Protein AF-X1FUM7-F1 (afdb_monomer_lite)

Foldseek 3Di:
DDDPDDWAFDDDDPVVRDTDTPDDPDDPPDDDDDDDDDDCVPNDDPDDDDDPVCVPPPPDPVVPPD

InterPro domains:
  IPR023370 TrmO-like, N-terminal domain [PS51668] (1-47)
  IPR036413 YaeB-like superfa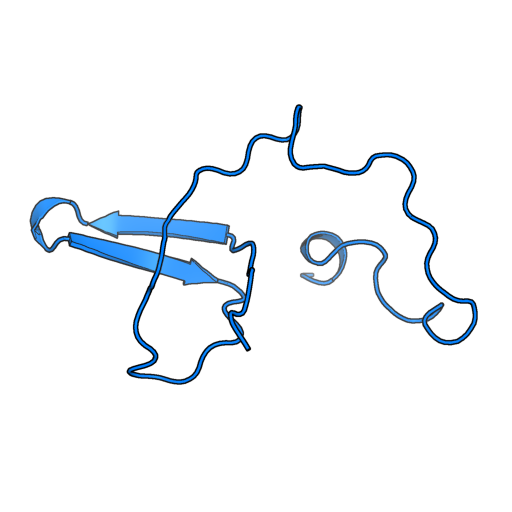mily [SSF118196] (12-62)
  IPR036414 YaeB, N-terminal domain superfamily [G3DSA:2.40.30.70] (4-49)

pLDDT: mean 78.79, std 14.19, range [40.44, 94.94]

Structure (mmCIF, N/CA/C/O backbone):
data_AF-X1FUM7-F1
#
_entry.id   AF-X1FUM7-F1
#
loop_
_atom_site.group_PDB
_atom_site.id
_atom_site.type_symbol
_atom_site.label_atom_id
_atom_site.label_alt_id
_atom_site.label_comp_id
_atom_site.label_asym_id
_atom_site.label_entity_id
_atom_site.label_seq_id
_atom_site.pdbx_PDB_ins_code
_atom_site.Cartn_x
_atom_site.Cartn_y
_atom_site.Cartn_z
_atom_site.occupancy
_atom_site.B_iso_or_equiv
_atom_site.auth_seq_id
_atom_site.auth_comp_id
_atom_site.auth_asym_id
_atom_site.auth_atom_id
_atom_site.pdbx_PDB_model_num
ATOM 1 N N . MET A 1 1 ? 6.791 -10.335 9.791 1.00 41.31 1 MET A N 1
ATOM 2 C CA . MET A 1 1 ? 7.224 -9.406 8.730 1.00 41.31 1 MET A CA 1
ATOM 3 C C . MET A 1 1 ? 6.111 -8.385 8.590 1.00 41.31 1 MET A C 1
ATOM 5 O O . MET A 1 1 ? 4.976 -8.836 8.489 1.00 41.31 1 MET A O 1
ATOM 9 N N . PRO A 1 2 ? 6.366 -7.075 8.724 1.00 52.22 2 PRO A N 1
ATOM 10 C CA . PRO A 1 2 ? 5.349 -6.084 8.397 1.00 52.22 2 PRO A CA 1
ATOM 11 C C . PRO A 1 2 ? 5.104 -6.136 6.883 1.00 52.22 2 PRO A C 1
ATOM 13 O O . PRO A 1 2 ? 6.059 -6.213 6.112 1.00 52.22 2 PRO A O 1
ATOM 16 N N . PHE A 1 3 ? 3.837 -6.198 6.484 1.00 54.88 3 PHE A N 1
ATOM 17 C CA . PHE A 1 3 ? 3.432 -6.088 5.088 1.00 54.88 3 PHE A CA 1
ATOM 18 C C . PHE A 1 3 ? 3.210 -4.605 4.802 1.00 54.88 3 PHE A C 1
ATOM 20 O O . PHE A 1 3 ? 2.370 -3.981 5.449 1.00 54.88 3 PHE A O 1
ATOM 27 N N . ASP A 1 4 ? 3.987 -4.050 3.875 1.00 60.03 4 ASP A N 1
ATOM 28 C CA . ASP A 1 4 ? 3.762 -2.707 3.347 1.00 60.03 4 ASP A CA 1
ATOM 29 C C . ASP A 1 4 ? 2.932 -2.840 2.069 1.00 60.03 4 ASP A C 1
ATOM 31 O O . ASP A 1 4 ? 3.461 -3.062 0.978 1.00 60.03 4 ASP A O 1
ATOM 35 N N . SER A 1 5 ? 1.611 -2.764 2.221 1.00 71.69 5 SER A N 1
ATOM 36 C CA . SER A 1 5 ? 0.656 -2.938 1.125 1.00 71.69 5 SER A CA 1
ATOM 37 C C . SER A 1 5 ? 0.118 -1.579 0.675 1.00 71.69 5 SER A C 1
ATOM 39 O O . SER A 1 5 ? -0.332 -0.776 1.493 1.00 71.69 5 SER A O 1
ATOM 41 N N . VAL A 1 6 ? 0.122 -1.325 -0.635 1.00 80.25 6 VAL A N 1
ATOM 42 C CA . VAL A 1 6 ? -0.602 -0.196 -1.240 1.00 80.25 6 VAL A CA 1
ATOM 43 C C . VAL A 1 6 ? -1.944 -0.717 -1.733 1.00 80.25 6 VAL A C 1
ATOM 45 O O . VAL A 1 6 ? -1.999 -1.693 -2.476 1.00 80.25 6 VAL A O 1
ATOM 48 N N . PHE A 1 7 ? -3.031 -0.079 -1.313 1.00 82.12 7 PHE A N 1
ATOM 49 C CA . PHE A 1 7 ? -4.388 -0.533 -1.603 1.00 82.12 7 PHE A CA 1
ATOM 50 C C . PHE A 1 7 ? -5.271 0.602 -2.110 1.00 82.12 7 PHE A C 1
ATOM 52 O O . PHE A 1 7 ? -5.143 1.761 -1.709 1.00 82.12 7 PHE A O 1
ATOM 59 N N . LEU A 1 8 ? -6.214 0.242 -2.979 1.00 82.75 8 LEU A N 1
ATOM 60 C CA . LEU A 1 8 ? -7.192 1.174 -3.528 1.00 82.75 8 LEU A CA 1
ATOM 61 C C . LEU A 1 8 ? -8.267 1.474 -2.484 1.00 82.75 8 LEU A C 1
ATOM 63 O O . LEU A 1 8 ? -8.868 0.560 -1.915 1.00 82.75 8 LEU A O 1
ATOM 67 N N . LEU A 1 9 ? -8.543 2.757 -2.256 1.00 85.56 9 LEU A N 1
ATOM 68 C CA . LEU A 1 9 ? -9.619 3.198 -1.375 1.00 85.56 9 LEU A CA 1
ATOM 69 C C . LEU A 1 9 ? -10.935 3.271 -2.155 1.00 85.56 9 LEU A C 1
ATOM 71 O O . LEU A 1 9 ? 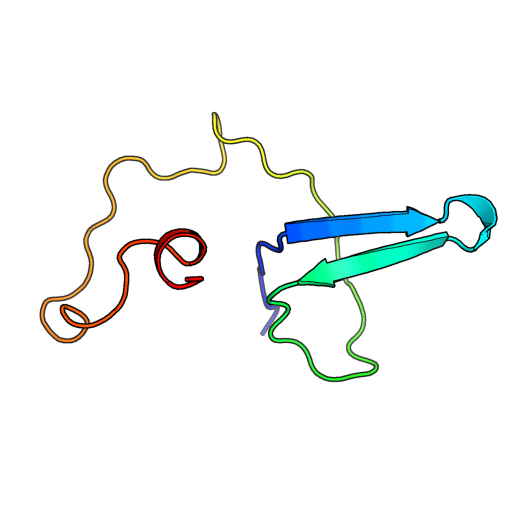-11.093 4.100 -3.046 1.00 85.56 9 LEU A O 1
ATOM 75 N N . TYR A 1 10 ? -11.902 2.427 -1.790 1.00 88.19 10 TYR A N 1
ATOM 76 C CA . TYR A 1 10 ? -13.220 2.409 -2.433 1.00 88.19 10 TYR A CA 1
ATOM 77 C C . TYR A 1 10 ? -14.247 3.268 -1.708 1.00 88.19 10 TYR A C 1
ATOM 79 O O . TYR A 1 10 ? -15.068 3.936 -2.336 1.00 88.19 10 TYR A O 1
ATOM 87 N N . ARG A 1 11 ? -14.276 3.189 -0.374 1.00 90.56 11 ARG A N 1
ATOM 88 C CA . ARG A 1 11 ? -15.273 3.895 0.433 1.00 90.56 11 ARG A CA 1
ATOM 89 C C . ARG A 1 11 ? -14.733 4.217 1.812 1.00 90.56 11 ARG A C 1
ATOM 91 O O . ARG A 1 11 ? -13.999 3.427 2.395 1.00 90.56 11 ARG A O 1
ATOM 98 N N . PHE A 1 12 ? -15.192 5.334 2.352 1.00 92.44 12 PHE A N 1
ATOM 99 C CA . PHE A 1 12 ? -14.919 5.760 3.712 1.00 92.44 12 PHE A CA 1
ATOM 100 C C . PHE A 1 12 ? -16.238 6.033 4.448 1.00 92.44 12 PHE A C 1
ATOM 102 O O . PHE A 1 12 ? -17.121 6.700 3.904 1.00 92.44 12 PHE A O 1
ATOM 109 N N . ASP A 1 13 ? -16.384 5.490 5.656 1.00 93.69 13 ASP A N 1
ATOM 110 C CA . ASP A 1 13 ? -17.445 5.822 6.613 1.00 93.69 13 ASP A CA 1
ATOM 111 C C . ASP A 1 13 ? -16.794 6.408 7.870 1.00 93.69 13 ASP A C 1
ATOM 113 O O . ASP A 1 13 ? -16.343 5.685 8.760 1.00 93.69 13 ASP A O 1
ATOM 117 N N . GLU A 1 14 ? -16.744 7.738 7.924 1.00 93.06 14 GLU A N 1
ATOM 118 C CA . GLU A 1 14 ? -16.104 8.497 9.000 1.00 93.06 14 GLU A CA 1
ATOM 119 C C . GLU A 1 14 ? -16.744 8.240 10.365 1.00 93.06 14 GLU A C 1
ATOM 121 O O . GLU A 1 14 ? -16.052 8.118 11.371 1.00 93.06 14 GLU A O 1
ATOM 126 N N . LYS A 1 15 ? -18.076 8.107 10.406 1.00 94.94 15 LYS A N 1
ATOM 127 C CA . LYS A 1 15 ? -18.814 7.960 11.667 1.00 94.94 15 LYS A CA 1
ATOM 128 C C . LYS A 1 15 ? -18.534 6.621 12.334 1.00 94.94 15 LYS A C 1
ATOM 130 O O . LYS A 1 15 ? -18.573 6.533 13.557 1.00 94.94 15 LYS A O 1
ATOM 135 N N . LYS A 1 16 ? -18.296 5.582 11.533 1.00 94.19 16 LYS A N 1
ATOM 136 C CA . LYS A 1 16 ? -17.950 4.243 12.025 1.00 94.19 16 LYS A CA 1
ATOM 137 C C . LYS A 1 16 ? -16.444 3.996 12.078 1.00 94.19 16 LYS A C 1
ATOM 139 O O . LYS A 1 16 ? -16.041 2.971 12.616 1.00 94.19 16 LYS A O 1
ATOM 144 N N . GLY A 1 17 ? -15.632 4.890 11.511 1.00 90.94 17 GLY A N 1
ATOM 145 C CA . GLY A 1 17 ? -14.190 4.694 11.364 1.00 90.94 17 GLY A CA 1
ATOM 146 C C . GLY A 1 17 ? -13.836 3.529 10.435 1.00 90.94 17 GLY A C 1
ATOM 147 O O . GLY A 1 17 ? -12.855 2.835 10.681 1.00 90.94 17 GLY A O 1
ATOM 148 N N . ILE A 1 18 ? -14.647 3.272 9.398 1.00 92.12 18 ILE A N 1
ATOM 149 C CA . ILE A 1 18 ? -14.464 2.123 8.496 1.00 92.12 18 ILE A CA 1
ATOM 150 C C . ILE A 1 18 ? -13.965 2.597 7.131 1.00 92.12 18 ILE A C 1
ATOM 152 O O . ILE A 1 18 ? -14.611 3.410 6.466 1.00 92.12 18 ILE A O 1
ATOM 156 N N . VAL A 1 19 ? -12.855 2.015 6.676 1.00 91.62 19 VAL A N 1
ATOM 157 C CA . VAL A 1 19 ? -12.324 2.187 5.319 1.00 91.62 19 VAL A CA 1
ATOM 158 C C . VAL A 1 19 ? -12.507 0.886 4.547 1.00 91.62 19 VAL A C 1
ATOM 160 O O . VAL A 1 19 ? -12.058 -0.171 4.985 1.00 91.62 19 VAL A O 1
ATOM 163 N N . LYS A 1 20 ? -13.170 0.946 3.391 1.00 90.56 20 LYS A N 1
ATOM 164 C CA . LYS A 1 20 ? -13.279 -0.188 2.472 1.00 90.56 20 LYS A CA 1
ATOM 165 C C . LYS A 1 20 ? -12.187 -0.071 1.417 1.00 90.56 20 LYS A C 1
ATOM 167 O O . LYS A 1 20 ? -12.197 0.880 0.633 1.00 90.56 20 LYS A O 1
ATOM 172 N N . VAL A 1 21 ? -11.291 -1.050 1.397 1.00 89.44 21 VAL A N 1
ATOM 173 C CA . VAL A 1 21 ? -10.131 -1.102 0.501 1.00 89.44 21 VAL A CA 1
ATOM 174 C C . VAL A 1 21 ? -10.168 -2.340 -0.396 1.00 89.44 21 VAL A C 1
ATOM 176 O O . VAL A 1 21 ? -10.889 -3.296 -0.104 1.00 89.44 21 VAL A O 1
ATOM 179 N N . GLY A 1 22 ? -9.430 -2.304 -1.504 1.00 85.56 22 GLY A N 1
ATOM 180 C CA . GLY A 1 22 ? -9.231 -3.428 -2.422 1.00 85.56 22 GLY A CA 1
ATOM 181 C C . GLY A 1 22 ? -7.777 -3.864 -2.502 1.00 85.56 22 GLY A C 1
ATOM 182 O O . GLY A 1 22 ? -6.887 -3.034 -2.351 1.00 85.56 22 GLY A O 1
ATOM 183 N N . GLY A 1 23 ? -7.552 -5.151 -2.777 1.00 80.62 23 GLY A N 1
ATOM 184 C CA . GLY A 1 23 ? -6.207 -5.690 -3.006 1.00 80.62 23 GLY A CA 1
ATOM 185 C C . GLY A 1 23 ? -5.353 -5.829 -1.744 1.00 80.62 23 GLY A C 1
ATOM 186 O O . GLY A 1 23 ? -4.138 -5.920 -1.855 1.00 80.62 23 GLY A O 1
ATOM 187 N N . LEU A 1 24 ? -5.969 -5.837 -0.556 1.00 85.38 24 LEU A N 1
ATOM 188 C CA . LEU A 1 24 ? -5.261 -6.095 0.696 1.00 85.38 24 LEU A CA 1
ATOM 189 C C . LEU A 1 24 ? -4.904 -7.584 0.795 1.00 85.38 24 LEU A C 1
ATOM 191 O O . LEU A 1 24 ? -5.777 -8.445 0.695 1.00 85.38 24 LEU A O 1
ATOM 195 N N . ASP A 1 25 ? -3.632 -7.869 1.032 1.00 84.62 25 ASP A N 1
ATOM 196 C CA . ASP A 1 25 ? -3.052 -9.210 1.148 1.00 84.62 25 ASP A CA 1
ATOM 197 C C . ASP A 1 25 ? -2.936 -9.701 2.606 1.00 84.62 25 ASP A C 1
ATOM 199 O O . ASP A 1 25 ? -2.238 -10.669 2.900 1.00 84.62 25 ASP A O 1
ATOM 203 N N . ALA A 1 26 ? -3.658 -9.062 3.532 1.00 87.62 26 ALA A N 1
ATOM 204 C CA . ALA A 1 26 ? -3.679 -9.406 4.949 1.00 87.62 26 ALA A CA 1
ATOM 205 C C . ALA A 1 26 ? -4.856 -10.328 5.310 1.00 87.62 26 ALA A C 1
ATOM 207 O O . ALA A 1 26 ? -5.962 -10.203 4.780 1.00 87.62 26 ALA A O 1
ATOM 208 N N . PHE A 1 27 ? -4.635 -11.227 6.272 1.00 90.12 27 PHE A N 1
ATOM 209 C CA . PHE A 1 27 ? -5.704 -12.057 6.827 1.00 90.12 27 PHE A CA 1
ATOM 210 C C . PHE A 1 27 ? -6.681 -11.231 7.665 1.00 90.12 27 PHE A C 1
ATOM 212 O O . PHE A 1 27 ? -6.319 -10.197 8.235 1.00 90.12 27 PHE A O 1
ATOM 219 N N . ASP A 1 28 ? -7.907 -11.735 7.802 1.00 90.38 28 ASP A N 1
ATOM 220 C CA . ASP A 1 28 ? -8.888 -11.139 8.704 1.00 90.38 28 ASP A CA 1
ATOM 221 C C . ASP A 1 28 ? -8.360 -11.088 10.148 1.00 90.38 28 ASP A C 1
ATOM 223 O O . ASP A 1 28 ? -7.701 -12.014 10.626 1.00 90.38 28 ASP A O 1
ATOM 227 N N . GLY A 1 29 ? -8.613 -9.969 10.824 1.00 90.06 29 GLY A N 1
ATOM 228 C CA . GLY A 1 29 ? -8.099 -9.700 12.168 1.00 90.06 29 GLY A CA 1
ATOM 229 C C . GLY A 1 29 ? -6.608 -9.345 12.250 1.00 90.06 29 GLY A C 1
ATOM 230 O O . GLY A 1 29 ? -6.111 -9.145 13.360 1.00 90.06 29 GLY A O 1
ATOM 231 N N . THR A 1 30 ? -5.885 -9.233 11.127 1.00 90.88 30 THR A N 1
ATOM 232 C CA . THR A 1 30 ? -4.489 -8.763 11.153 1.00 90.88 30 THR A CA 1
ATOM 233 C C . THR A 1 30 ? -4.435 -7.329 11.702 1.00 90.88 30 THR A C 1
ATOM 235 O O . THR A 1 30 ? -5.130 -6.455 11.179 1.00 90.88 30 THR A O 1
ATOM 238 N N . PRO A 1 31 ? -3.632 -7.052 12.748 1.00 90.06 31 PRO A N 1
ATOM 239 C CA . PRO A 1 31 ? -3.543 -5.715 13.318 1.00 90.06 31 PRO A CA 1
ATOM 240 C C . PRO A 1 31 ? -2.875 -4.742 12.341 1.00 90.06 31 PRO A C 1
ATOM 242 O O . PRO A 1 31 ? -1.827 -5.037 11.768 1.00 90.06 31 PRO A O 1
ATOM 245 N N . ILE A 1 32 ? -3.466 -3.556 12.200 1.00 88.50 32 ILE A N 1
ATOM 246 C CA . ILE A 1 32 ? -2.896 -2.455 11.421 1.00 88.50 32 ILE A CA 1
ATOM 247 C C . ILE A 1 32 ? -1.871 -1.734 12.295 1.00 88.50 32 ILE A C 1
ATOM 249 O O . ILE A 1 32 ? -2.180 -1.329 13.416 1.00 88.50 32 ILE A O 1
ATOM 253 N N . ILE A 1 33 ? -0.654 -1.581 11.779 1.00 90.00 33 ILE A N 1
ATOM 254 C CA . ILE A 1 33 ? 0.450 -0.927 12.494 1.00 90.00 33 ILE A CA 1
ATOM 255 C C . ILE A 1 33 ? 0.512 0.565 12.147 1.00 90.00 33 ILE A C 1
ATOM 257 O O . ILE A 1 33 ? 0.782 1.388 13.018 1.00 90.00 33 ILE A O 1
ATOM 261 N N . ASP A 1 34 ? 0.253 0.916 10.887 1.00 88.25 34 ASP A N 1
ATOM 262 C CA . ASP A 1 34 ? 0.416 2.269 10.363 1.00 88.25 34 ASP A CA 1
ATOM 263 C C . ASP A 1 34 ? -0.474 2.492 9.129 1.00 88.25 34 ASP A C 1
ATOM 265 O O . ASP A 1 34 ? -0.823 1.541 8.427 1.00 88.25 34 ASP A O 1
ATOM 269 N N . LEU A 1 35 ? -0.846 3.747 8.875 1.00 88.56 35 LEU A N 1
ATOM 270 C CA . LEU A 1 35 ? -1.634 4.163 7.715 1.00 88.56 35 LEU A CA 1
ATOM 271 C C . LEU A 1 35 ? -1.040 5.455 7.149 1.00 88.56 35 LEU A C 1
ATOM 273 O O . LEU A 1 35 ? -0.990 6.479 7.834 1.00 88.56 35 LEU A O 1
ATOM 277 N N . LYS A 1 36 ? -0.621 5.417 5.882 1.00 88.56 36 LYS A N 1
ATOM 278 C CA . LYS A 1 36 ? -0.044 6.565 5.173 1.00 88.56 36 LYS A CA 1
ATOM 279 C C . LYS A 1 36 ? -0.735 6.779 3.833 1.00 88.56 36 LYS A C 1
ATOM 281 O O . LYS A 1 36 ? -1.140 5.825 3.177 1.00 88.56 36 LYS A O 1
ATOM 286 N N . SER A 1 37 ? -0.871 8.041 3.436 1.00 86.69 37 SER A N 1
ATOM 287 C CA . SER A 1 37 ? -1.366 8.400 2.108 1.00 86.69 37 SER A CA 1
ATOM 288 C C . SER A 1 37 ? -0.320 8.066 1.051 1.00 86.69 37 SER A C 1
ATOM 290 O O . SER A 1 37 ? 0.849 8.389 1.241 1.00 86.69 37 SER A O 1
ATOM 292 N N . TYR A 1 38 ? -0.756 7.486 -0.066 1.00 84.88 38 TYR A N 1
ATOM 293 C CA . TYR A 1 38 ? 0.103 7.261 -1.223 1.00 84.88 38 TYR A CA 1
ATOM 294 C C . TYR A 1 38 ? 0.277 8.558 -2.022 1.00 84.88 38 TYR A C 1
ATOM 296 O O . TYR A 1 38 ? -0.695 9.126 -2.532 1.00 84.88 38 TYR A O 1
ATOM 304 N N . PHE A 1 39 ? 1.516 9.023 -2.150 1.00 84.94 39 PHE A N 1
ATOM 305 C CA . PHE A 1 39 ? 1.897 10.193 -2.927 1.00 84.94 39 PHE A CA 1
ATOM 306 C C . PHE A 1 39 ? 2.759 9.773 -4.129 1.00 84.94 39 PHE A C 1
ATOM 308 O O . PHE A 1 39 ? 3.941 9.469 -3.966 1.00 84.94 39 PHE A O 1
ATOM 315 N N . PRO A 1 40 ? 2.243 9.851 -5.375 1.00 81.31 40 PRO A N 1
ATOM 316 C CA . PRO A 1 40 ? 2.987 9.432 -6.571 1.00 81.31 40 PRO A CA 1
ATOM 317 C C . PRO A 1 40 ? 4.311 10.173 -6.818 1.00 81.31 40 PRO A C 1
ATOM 319 O O . PRO A 1 40 ? 5.110 9.745 -7.649 1.00 81.31 40 PRO A O 1
ATOM 322 N N . ILE A 1 41 ? 4.523 11.318 -6.161 1.00 81.31 41 ILE A N 1
ATOM 323 C CA . ILE A 1 41 ? 5.759 12.102 -6.256 1.00 81.31 41 ILE A CA 1
ATOM 324 C C . ILE A 1 41 ? 6.901 11.516 -5.414 1.00 81.31 41 ILE A C 1
ATOM 326 O O . ILE A 1 41 ? 8.058 11.706 -5.780 1.00 81.31 41 ILE A O 1
ATOM 330 N N . SER A 1 42 ? 6.593 10.819 -4.316 1.00 81.94 42 SER A N 1
ATOM 331 C CA . SER A 1 42 ? 7.584 10.253 -3.391 1.00 81.94 42 SER A CA 1
ATOM 332 C C . SER A 1 42 ? 7.595 8.730 -3.392 1.00 81.94 42 SER A C 1
ATOM 334 O O . SER A 1 42 ? 8.664 8.135 -3.303 1.00 81.94 42 SER A O 1
ATOM 336 N N . ASP A 1 43 ? 6.425 8.106 -3.517 1.00 81.69 43 ASP A N 1
ATOM 337 C CA . ASP A 1 43 ? 6.257 6.675 -3.247 1.00 81.69 43 ASP A CA 1
ATOM 338 C C . ASP A 1 43 ? 6.354 5.830 -4.523 1.00 81.69 43 ASP A C 1
ATOM 340 O O . ASP A 1 43 ? 6.533 4.614 -4.468 1.00 81.69 43 ASP A O 1
ATOM 344 N N . ARG A 1 44 ? 6.253 6.463 -5.701 1.00 81.62 44 ARG A N 1
ATOM 345 C CA . ARG A 1 44 ? 6.390 5.781 -6.990 1.00 81.62 44 ARG A CA 1
ATOM 346 C C . ARG A 1 44 ? 7.849 5.743 -7.433 1.00 81.62 44 ARG A C 1
ATOM 348 O O . ARG A 1 44 ? 8.443 6.778 -7.734 1.00 81.62 44 ARG A O 1
ATOM 355 N N . VAL A 1 45 ? 8.376 4.539 -7.625 1.00 81.12 45 VAL A N 1
ATOM 356 C CA . VAL A 1 45 ? 9.616 4.320 -8.380 1.00 81.12 45 VAL A CA 1
ATOM 357 C C . VAL A 1 45 ? 9.279 4.354 -9.869 1.00 81.12 45 VAL A C 1
ATOM 359 O O . VAL A 1 45 ? 8.543 3.501 -10.341 1.00 81.12 45 VAL A O 1
ATOM 362 N N . ARG A 1 46 ? 9.759 5.360 -10.613 1.00 74.06 46 ARG A N 1
ATOM 363 C CA . ARG A 1 46 ? 9.426 5.509 -12.044 1.00 74.06 46 ARG A CA 1
ATOM 364 C C . ARG A 1 46 ? 10.037 4.402 -12.908 1.00 74.06 46 ARG A C 1
ATOM 366 O O . ARG A 1 46 ? 9.354 3.884 -13.778 1.00 74.06 46 ARG A O 1
ATOM 373 N N . ASP A 1 47 ? 11.300 4.073 -12.659 1.00 80.38 47 ASP A N 1
ATOM 374 C CA . ASP A 1 47 ? 12.054 3.088 -13.431 1.00 80.38 47 ASP A CA 1
ATOM 375 C C . ASP A 1 47 ? 12.263 1.842 -12.562 1.00 80.38 47 ASP A C 1
ATOM 377 O O . ASP A 1 47 ? 13.272 1.711 -11.863 1.00 80.38 47 ASP A O 1
ATOM 381 N N . CYS A 1 48 ? 11.269 0.952 -12.535 1.00 76.00 48 CYS A N 1
ATOM 382 C CA . CYS A 1 48 ? 11.386 -0.341 -11.867 1.00 76.00 48 CYS A CA 1
ATOM 383 C C . CYS A 1 48 ? 11.859 -1.412 -12.856 1.00 76.00 48 CYS A C 1
ATOM 385 O O . CYS A 1 48 ? 11.413 -1.461 -13.998 1.00 76.00 48 CYS A O 1
ATOM 387 N N . TYR A 1 49 ? 12.746 -2.300 -12.409 1.00 76.75 49 TYR A N 1
ATOM 388 C CA . TYR A 1 49 ? 13.202 -3.436 -13.206 1.00 76.75 49 TYR A CA 1
ATOM 389 C C . TYR A 1 49 ? 12.645 -4.720 -12.608 1.00 76.75 49 TYR A C 1
ATOM 391 O O . TYR A 1 49 ? 12.983 -5.087 -11.481 1.00 76.75 49 TYR A O 1
ATOM 399 N N . ILE A 1 50 ? 11.801 -5.407 -13.373 1.00 76.88 50 ILE A N 1
ATOM 400 C CA . ILE A 1 50 ? 11.283 -6.721 -13.002 1.00 76.88 50 ILE A CA 1
ATOM 401 C C . ILE A 1 50 ? 12.307 -7.778 -13.413 1.00 76.88 50 ILE A C 1
ATOM 403 O O . ILE A 1 50 ? 12.905 -7.720 -14.490 1.00 76.88 50 ILE A O 1
ATOM 407 N N . ALA A 1 51 ? 12.538 -8.755 -12.538 1.00 82.50 51 ALA A N 1
ATOM 408 C CA . ALA A 1 51 ? 13.447 -9.845 -12.846 1.00 82.50 51 ALA A CA 1
ATOM 409 C C . ALA A 1 51 ? 12.935 -10.663 -14.053 1.00 82.50 51 ALA A C 1
ATOM 411 O O . ALA A 1 51 ? 11.732 -10.909 -14.145 1.00 82.50 51 ALA A O 1
ATOM 412 N N . PRO A 1 52 ? 13.808 -11.167 -14.949 1.00 83.94 52 PRO A N 1
ATOM 413 C CA . PRO A 1 52 ? 13.378 -11.827 -16.189 1.00 83.94 52 PRO A CA 1
ATOM 414 C C . PRO A 1 52 ? 12.434 -13.028 -16.009 1.00 83.94 52 PRO A C 1
ATOM 416 O O . PRO A 1 52 ? 11.673 -13.359 -16.915 1.00 83.94 52 PRO A O 1
ATOM 419 N N . TRP A 1 53 ? 12.473 -13.694 -14.852 1.00 84.00 53 TRP A N 1
ATOM 420 C CA . TRP A 1 53 ? 11.602 -14.829 -14.526 1.00 84.00 53 TRP A CA 1
ATOM 421 C C . TRP A 1 53 ? 10.183 -14.425 -14.086 1.00 84.00 53 TRP A C 1
ATOM 423 O O . TRP A 1 53 ? 9.329 -15.295 -13.960 1.00 84.00 53 TRP A O 1
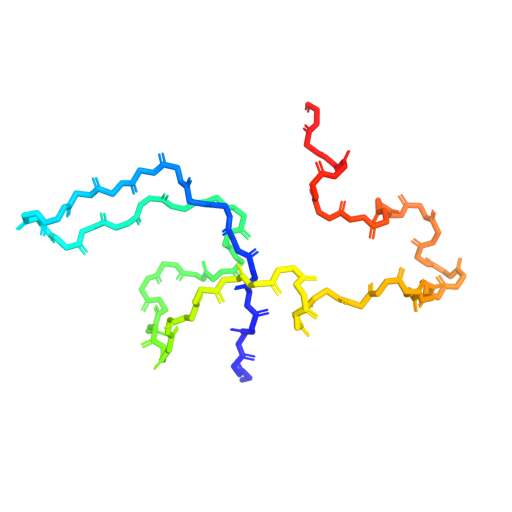ATOM 433 N N . LEU A 1 54 ? 9.922 -13.133 -13.863 1.00 78.88 54 LEU A N 1
ATOM 434 C CA . LEU A 1 5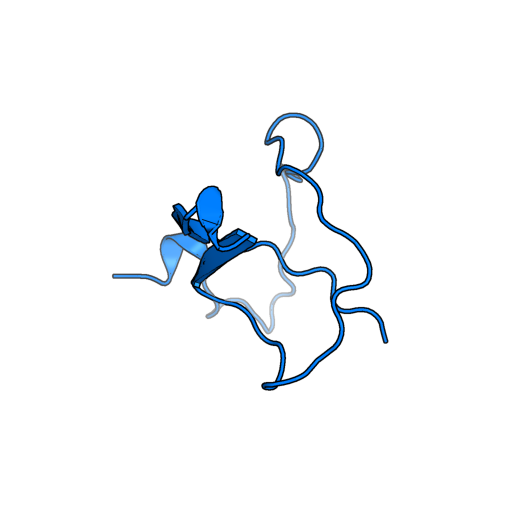4 ? 8.605 -12.565 -13.540 1.00 78.88 54 LEU A CA 1
ATOM 435 C C . LEU A 1 54 ? 7.985 -11.812 -14.730 1.00 78.88 54 LEU A C 1
ATOM 437 O O . LEU A 1 54 ? 7.011 -11.093 -14.560 1.00 78.88 54 LEU A O 1
ATOM 441 N N . LYS A 1 55 ? 8.525 -11.981 -15.943 1.00 74.00 55 LYS A N 1
ATOM 442 C CA . LYS A 1 55 ? 8.103 -11.255 -17.157 1.00 74.00 55 LYS A CA 1
ATOM 443 C C . LYS A 1 55 ? 6.611 -11.370 -17.514 1.00 74.00 55 LYS A C 1
ATOM 445 O O . LYS A 1 55 ? 6.118 -10.548 -18.271 1.00 74.00 55 LYS A O 1
ATOM 450 N N . ASP A 1 56 ? 5.933 -12.417 -17.037 1.00 80.44 56 ASP A N 1
ATOM 451 C CA . ASP A 1 56 ? 4.522 -12.688 -17.341 1.00 80.44 56 ASP A CA 1
ATOM 452 C C . ASP A 1 56 ? 3.574 -12.027 -16.321 1.00 80.44 56 ASP A C 1
ATOM 454 O O . ASP A 1 56 ? 2.355 -12.131 -16.446 1.00 80.44 56 ASP A O 1
ATOM 458 N N . TRP A 1 57 ? 4.118 -11.374 -15.289 1.00 70.12 57 TRP A N 1
ATOM 459 C CA . TRP A 1 57 ? 3.333 -10.601 -14.332 1.00 70.12 57 TRP A CA 1
ATOM 460 C C . TRP A 1 57 ? 3.065 -9.199 -14.884 1.00 70.12 57 TRP A C 1
ATOM 462 O O . TRP A 1 57 ? 3.908 -8.653 -15.599 1.00 70.12 57 TRP A O 1
ATOM 472 N N . PRO A 1 58 ? 1.911 -8.598 -14.551 1.00 66.75 58 PRO A N 1
ATOM 473 C CA . PRO A 1 58 ? 1.662 -7.207 -14.888 1.00 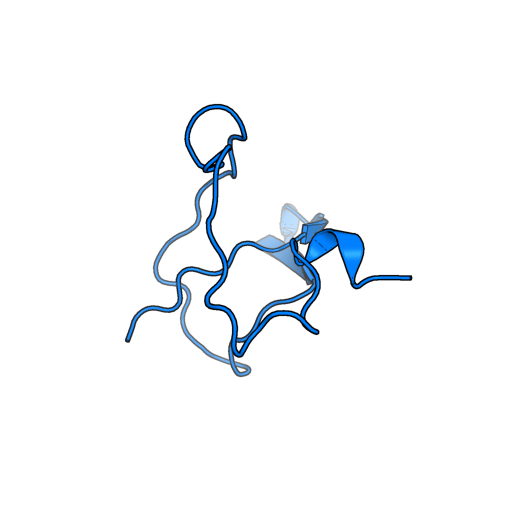66.75 58 PRO A CA 1
ATOM 474 C C . PRO A 1 58 ? 2.722 -6.320 -14.231 1.00 66.75 58 PRO A C 1
ATOM 476 O O . PRO A 1 58 ? 3.153 -6.571 -13.103 1.00 66.75 58 PRO A O 1
ATOM 479 N N . GLU A 1 59 ? 3.137 -5.281 -14.951 1.00 62.22 59 GLU A N 1
ATOM 480 C CA . GLU A 1 59 ? 4.185 -4.368 -14.490 1.00 62.22 59 GLU A CA 1
ATOM 481 C C . GLU A 1 59 ? 3.733 -3.575 -13.248 1.00 62.22 59 GLU A C 1
ATOM 483 O O . GLU A 1 59 ? 4.544 -3.238 -12.387 1.00 62.22 59 GLU A O 1
ATOM 488 N N . TRP A 1 60 ? 2.414 -3.381 -13.103 1.00 62.28 60 TRP A N 1
ATOM 489 C CA . TRP A 1 60 ? 1.766 -2.729 -11.967 1.00 62.28 60 TRP A CA 1
ATOM 490 C C . TRP A 1 60 ? 0.494 -3.479 -11.554 1.00 62.28 60 TRP A C 1
ATOM 492 O O . TRP A 1 60 ? -0.246 -3.981 -12.398 1.00 62.28 60 TRP A O 1
ATOM 502 N N . MET A 1 61 ? 0.183 -3.492 -10.252 1.00 57.91 61 MET A N 1
ATOM 503 C CA . MET A 1 61 ? -1.073 -4.059 -9.722 1.00 57.91 61 MET A CA 1
ATOM 504 C C . MET A 1 61 ? -2.330 -3.435 -10.356 1.00 57.91 61 MET A C 1
ATOM 506 O O . MET A 1 61 ? -3.351 -4.108 -10.476 1.00 57.91 61 MET A O 1
ATOM 510 N N . G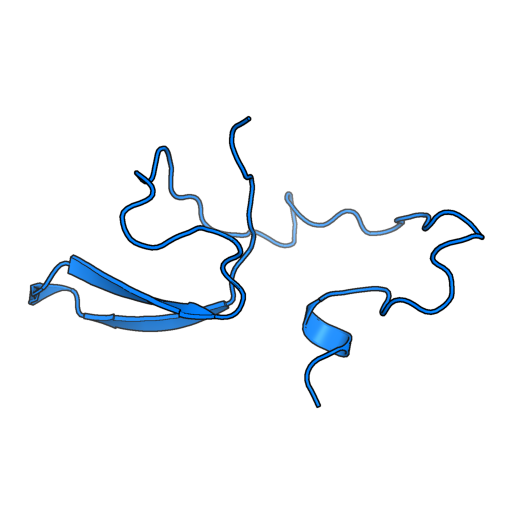LU A 1 62 ? -2.261 -2.172 -10.790 1.00 54.50 62 GLU A N 1
ATOM 511 C CA . GLU A 1 62 ? -3.389 -1.478 -11.425 1.00 54.50 62 GLU A CA 1
ATOM 512 C C . GLU A 1 62 ? -3.664 -1.956 -12.863 1.00 54.50 62 GLU A C 1
ATOM 514 O O . GLU A 1 62 ? -4.822 -1.968 -13.273 1.00 54.50 62 GLU A O 1
ATOM 519 N N . ASP A 1 63 ? -2.656 -2.442 -13.599 1.00 51.31 63 ASP A N 1
ATOM 520 C CA . ASP A 1 63 ? -2.831 -2.932 -14.979 1.00 51.31 63 ASP A CA 1
ATOM 521 C C . ASP A 1 63 ? -3.444 -4.343 -15.044 1.00 51.31 63 ASP A C 1
ATOM 523 O O . ASP A 1 63 ? -3.990 -4.750 -16.068 1.00 51.31 63 ASP A O 1
ATOM 527 N N . GLY A 1 64 ? -3.372 -5.107 -13.949 1.00 48.19 64 GLY A N 1
ATOM 528 C CA . GLY A 1 64 ? -3.891 -6.477 -13.871 1.00 48.19 64 GLY A CA 1
ATOM 529 C C . GLY A 1 64 ? -5.393 -6.587 -13.591 1.00 48.19 64 GLY A C 1
ATOM 530 O O . GLY A 1 64 ? -5.912 -7.701 -13.530 1.00 48.19 64 GLY A O 1
ATOM 531 N N . THR A 1 65 ? -6.092 -5.466 -13.396 1.00 41.12 65 THR A N 1
ATOM 532 C CA . THR A 1 65 ? -7.519 -5.454 -13.042 1.00 41.12 65 THR A CA 1
ATOM 533 C C . THR A 1 65 ? -8.354 -4.994 -14.240 1.00 41.12 65 THR A C 1
ATOM 535 O O . THR A 1 65 ? -8.795 -3.847 -14.297 1.00 41.12 65 THR A O 1
ATOM 538 N N . VAL A 1 66 ? -8.552 -5.895 -15.209 1.00 40.44 66 VAL A N 1
ATOM 539 C CA . VAL A 1 66 ? -9.654 -5.825 -16.193 1.00 40.44 66 VAL A CA 1
ATOM 540 C C . VAL A 1 66 ? -10.853 -6.641 -15.729 1.00 40.44 66 VAL A C 1
ATOM 542 O O . VAL A 1 66 ? -10.641 -7.715 -15.123 1.00 40.44 66 VAL A O 1
#

Sequence (66 aa):
MPFDSVFLLYRFDEKKGIVKVGGLDAFDGTPIIDLKSYFPISDRVRDCYIAPWLKDWPEWMEDGTV

Secondary structure (DSSP, 8-state):
-------EEEEEETTTTEEEEES--PPTTPPP-------TTTT--SS----GGGTTS-SSTTTT--

Organism: NCBI:txid412755

Radius of gyration: 14.63 Å; chains: 1; bounding box: 32×27×31 Å